Protein AF-A0A4Y2X2J0-F1 (afdb_monomer_lite)

pLDDT: mean 78.12, std 14.99, range [36.56, 97.75]

InterPro domains:
  IPR050611 ABCF protein [PTHR19211] (2-115)

Secondary structure (DSSP, 8-state):
-HHHHHHHHHHHHHHHHHHHHHHHHTT--HHHHHHHHHHHHHHHHHHH--S----S--S--PPPPP--S-------PPPPP-PSP-EEEEEEEE--TTS--SEEEEEEEE-TT--

Foldseek 3Di:
DVVVVVVVLQVLLVVLVVQLVVCVVVVDDNVRSLVVSQVVVLVVVVVPDDDDDDPPPSDRDDRRDNDDPDDDDPDDDQDDDDDDDDDWDAQDWDDDPPGDIPDGGDTDGDDSPRD

Radius of gyration: 29.18 Å; chains: 1; bounding box: 54×38×81 Å

Organism: Araneus ventricosus (NCBI:txid182803)

Structure (mmCIF, N/CA/C/O backbone):
data_AF-A0A4Y2X2J0-F1
#
_entry.id   AF-A0A4Y2X2J0-F1
#
loop_
_atom_site.group_PDB
_atom_site.id
_atom_site.type_symbol
_atom_site.label_atom_id
_atom_site.label_alt_id
_atom_site.label_comp_id
_atom_site.label_asym_id
_atom_site.label_entity_id
_atom_site.label_seq_id
_atom_site.pdbx_PDB_ins_code
_atom_site.Cartn_x
_atom_site.Cartn_y
_atom_site.Cartn_z
_atom_site.occupancy
_atom_site.B_iso_or_equiv
_atom_site.auth_seq_id
_atom_site.auth_comp_id
_atom_site.auth_asym_id
_atom_site.auth_atom_id
_atom_site.pdbx_PDB_model_num
ATOM 1 N N . MET A 1 1 ? -20.705 -16.395 19.307 1.00 60.72 1 MET A N 1
ATOM 2 C CA . MET A 1 1 ? -20.095 -15.404 20.227 1.00 60.72 1 MET A CA 1
ATOM 3 C C . MET A 1 1 ? -20.138 -13.960 19.712 1.00 60.72 1 MET A C 1
ATOM 5 O O . MET A 1 1 ? -20.730 -13.124 20.382 1.00 60.72 1 MET A O 1
ATOM 9 N N . TYR A 1 2 ? -19.570 -13.634 18.540 1.00 60.78 2 TYR A N 1
ATOM 10 C CA . TYR A 1 2 ? -19.429 -12.234 18.081 1.00 60.78 2 TYR A CA 1
ATOM 11 C C . TYR A 1 2 ? -20.766 -11.482 17.903 1.00 60.78 2 TYR A C 1
ATOM 13 O O . TYR A 1 2 ? -20.891 -10.316 18.267 1.00 60.78 2 TYR A O 1
ATOM 21 N N . VAL A 1 3 ? -21.808 -12.171 17.427 1.00 69.94 3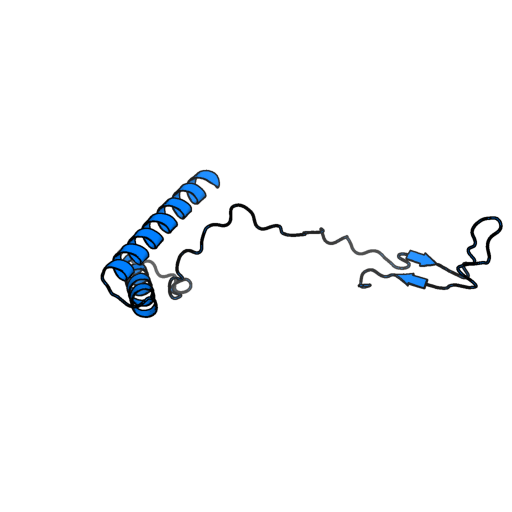 VAL A N 1
ATOM 22 C CA . VAL A 1 3 ? -23.142 -11.584 17.194 1.00 69.94 3 VAL A CA 1
ATOM 23 C C . VAL A 1 3 ? -23.862 -11.200 18.498 1.00 69.94 3 VAL A C 1
ATOM 25 O O . VAL A 1 3 ? -24.555 -10.185 18.530 1.00 69.94 3 VAL A O 1
ATOM 28 N N . GLN A 1 4 ? -23.695 -11.975 19.577 1.00 71.62 4 GLN A N 1
ATOM 29 C CA . GLN A 1 4 ? -24.296 -11.682 20.890 1.00 71.62 4 GLN A CA 1
ATOM 30 C C . GLN A 1 4 ? -23.632 -10.465 21.537 1.00 71.62 4 GLN A C 1
ATOM 32 O O . GLN A 1 4 ? -24.327 -9.494 21.827 1.00 71.62 4 GLN A O 1
ATOM 37 N N . LYS A 1 5 ? -22.293 -10.455 21.611 1.00 73.38 5 LYS A N 1
ATOM 38 C CA . LYS A 1 5 ? -21.517 -9.315 22.129 1.00 73.38 5 LYS A CA 1
ATOM 39 C C . LYS A 1 5 ? -21.810 -8.023 21.353 1.00 73.38 5 LYS A C 1
ATOM 41 O O . LYS A 1 5 ? -21.897 -6.944 21.930 1.00 73.38 5 LYS A O 1
ATOM 46 N N . ARG A 1 6 ? -22.050 -8.128 20.039 1.00 69.62 6 ARG A N 1
ATOM 47 C CA . ARG A 1 6 ? -22.477 -7.002 19.192 1.00 69.62 6 ARG A CA 1
ATOM 48 C C . ARG A 1 6 ? -23.873 -6.489 19.549 1.00 69.62 6 ARG A C 1
ATOM 50 O O . ARG A 1 6 ? -24.056 -5.284 19.677 1.00 69.62 6 ARG A O 1
ATOM 57 N N . LYS A 1 7 ? -24.859 -7.381 19.701 1.00 78.69 7 LYS A N 1
ATOM 58 C CA . LYS A 1 7 ? -26.224 -6.998 20.106 1.00 78.69 7 LYS A CA 1
ATOM 59 C C . LYS A 1 7 ? -26.230 -6.315 21.476 1.00 78.69 7 LYS A C 1
ATOM 61 O O . LYS A 1 7 ? -27.022 -5.404 21.690 1.00 78.69 7 LYS A O 1
ATOM 66 N N . GLU A 1 8 ? -25.360 -6.739 22.382 1.00 81.06 8 GLU A N 1
ATOM 67 C CA . GLU A 1 8 ? -25.188 -6.120 23.699 1.00 81.06 8 GLU A CA 1
ATOM 68 C C . GLU A 1 8 ? -24.575 -4.717 23.593 1.00 81.06 8 GLU A C 1
ATOM 70 O O . GLU A 1 8 ? -25.174 -3.766 24.092 1.00 81.06 8 GLU A O 1
ATOM 75 N N . LEU A 1 9 ? -23.477 -4.559 22.843 1.00 77.62 9 LEU A N 1
ATOM 76 C CA . LEU A 1 9 ? -22.831 -3.259 22.604 1.00 77.62 9 LEU A CA 1
ATOM 77 C C . LEU A 1 9 ? -23.763 -2.237 21.938 1.00 77.62 9 LEU A C 1
ATOM 79 O O . LEU A 1 9 ? -23.773 -1.069 22.320 1.00 77.62 9 LEU A O 1
ATOM 83 N N . VAL A 1 10 ? -24.572 -2.664 20.963 1.00 81.75 10 VAL A N 1
ATOM 84 C CA . VAL A 1 10 ? -25.562 -1.791 20.307 1.00 81.75 10 VAL A CA 1
ATOM 85 C C . VAL A 1 10 ? -26.635 -1.342 21.301 1.00 81.75 10 VAL A C 1
ATOM 87 O O . VAL A 1 10 ? -26.919 -0.151 21.397 1.00 81.75 10 VAL A O 1
ATOM 90 N N . LYS A 1 11 ? -27.172 -2.265 22.108 1.00 84.38 11 LYS A N 1
ATOM 91 C CA . LYS A 1 11 ? -28.163 -1.933 23.146 1.00 84.38 11 LYS A CA 1
ATOM 92 C C . LYS A 1 11 ? -27.607 -0.969 24.195 1.00 84.38 11 LYS A C 1
ATOM 94 O O . LYS A 1 11 ? -28.341 -0.124 24.705 1.00 84.38 11 LYS A O 1
ATOM 99 N N . GLU A 1 12 ? -26.339 -1.106 24.574 1.00 81.88 12 GLU A N 1
ATOM 100 C CA . GLU A 1 12 ? -25.690 -0.191 25.519 1.00 81.88 12 GLU A CA 1
ATOM 101 C C . GLU A 1 12 ? -25.439 1.190 24.909 1.00 81.88 12 GLU A C 1
ATOM 103 O O . GLU A 1 12 ? -25.710 2.196 25.572 1.00 81.88 12 GLU A O 1
ATOM 108 N N . TYR A 1 13 ? -25.019 1.242 23.641 1.00 83.12 13 TYR A N 1
ATOM 109 C CA . TYR A 1 13 ? -24.874 2.485 22.883 1.00 83.12 13 TYR A CA 1
ATOM 110 C C . TYR A 1 13 ? -26.204 3.249 22.788 1.00 83.12 13 TYR A C 1
ATOM 112 O O . TYR A 1 13 ? -26.265 4.424 23.144 1.00 83.12 13 TYR A O 1
ATOM 120 N N . GLU A 1 14 ? -27.298 2.577 22.419 1.00 84.88 14 GLU A N 1
ATOM 121 C CA . GLU A 1 14 ? -28.634 3.186 22.329 1.00 84.88 14 GLU A CA 1
ATOM 122 C C . GLU A 1 14 ? -29.125 3.725 23.682 1.00 84.88 14 GLU A C 1
ATOM 124 O O . GLU A 1 14 ? -29.665 4.831 23.770 1.00 84.88 14 GLU A O 1
ATOM 129 N N . LYS A 1 15 ? -28.901 2.978 24.774 1.00 86.38 15 LYS A N 1
ATOM 130 C CA . LYS A 1 15 ? -29.233 3.434 26.135 1.00 86.38 15 LYS A CA 1
ATOM 131 C C . LYS A 1 15 ? -28.435 4.676 26.529 1.00 86.38 15 LYS A C 1
ATOM 133 O O . LYS A 1 15 ? -28.978 5.563 27.193 1.00 86.38 15 LYS A O 1
ATOM 138 N N . GLN A 1 16 ? -27.153 4.730 26.169 1.00 81.00 16 GLN A N 1
ATOM 139 C CA . GLN A 1 16 ? -26.302 5.887 26.428 1.00 81.00 16 GLN A CA 1
ATOM 140 C C . GLN A 1 16 ? -26.759 7.102 25.614 1.00 81.00 16 GLN A C 1
ATOM 142 O O . GLN A 1 16 ? -26.896 8.188 26.181 1.00 81.00 16 GLN A O 1
ATOM 147 N N . GLU A 1 17 ? -27.054 6.917 24.326 1.00 82.88 17 GLU A N 1
ATOM 148 C CA . GLU A 1 17 ? -27.521 7.982 23.436 1.00 82.88 17 GLU A CA 1
ATOM 149 C C . GLU A 1 17 ? -28.855 8.567 23.919 1.00 82.88 17 GLU A C 1
ATOM 151 O O . GLU A 1 17 ? -28.989 9.787 24.040 1.00 82.88 17 GLU A O 1
ATOM 156 N N . LYS A 1 18 ? -29.808 7.708 24.310 1.00 85.88 18 LYS A N 1
ATOM 157 C CA . LYS A 1 18 ? -31.101 8.135 24.862 1.00 85.88 18 LYS A CA 1
ATOM 158 C C . LYS A 1 18 ? -30.933 8.994 26.121 1.00 85.88 18 LYS A C 1
ATOM 160 O O . LYS A 1 18 ? -31.522 10.068 26.203 1.00 85.88 18 LYS A O 1
ATOM 165 N N . ARG A 1 19 ? -30.068 8.587 27.060 1.00 82.81 19 ARG A N 1
ATOM 166 C CA . ARG A 1 19 ? -29.780 9.365 28.283 1.00 82.81 19 ARG A CA 1
ATOM 167 C C . ARG A 1 19 ? -29.110 10.706 27.999 1.00 82.81 19 ARG A C 1
ATOM 169 O O . ARG A 1 19 ? -29.431 11.700 28.647 1.00 82.81 19 ARG A O 1
ATOM 176 N N . LEU A 1 20 ? -28.179 10.750 27.047 1.00 81.62 20 LEU A N 1
ATOM 177 C CA . LEU A 1 20 ? -27.563 12.006 26.609 1.00 81.62 20 LEU A CA 1
ATOM 178 C C . LEU A 1 20 ? -28.592 12.939 25.981 1.00 81.62 20 LEU A C 1
ATOM 180 O O . LEU A 1 20 ? -28.574 14.134 26.268 1.00 81.62 20 LEU A O 1
ATOM 184 N N . LYS A 1 21 ? -29.498 12.400 25.161 1.00 84.69 21 LYS A N 1
ATOM 185 C CA . LYS A 1 21 ? -30.579 13.161 24.533 1.00 84.69 21 LYS A CA 1
ATOM 186 C C . LYS A 1 21 ? -31.552 13.719 25.571 1.00 84.69 21 LYS A C 1
ATOM 188 O O . LYS A 1 21 ? -31.859 14.903 25.511 1.00 84.69 21 LYS A O 1
ATOM 193 N N . GLU A 1 22 ? -31.961 12.917 26.552 1.00 85.25 22 GLU A N 1
ATOM 194 C CA . GLU A 1 22 ? -32.817 13.348 27.667 1.00 85.25 22 GLU A CA 1
ATOM 195 C C . GLU A 1 22 ? -32.147 14.438 28.519 1.00 85.25 22 GLU A C 1
ATOM 197 O O . GLU A 1 22 ? -32.766 15.457 28.813 1.00 85.25 22 GLU A O 1
ATOM 202 N N . MET A 1 23 ? -30.862 14.290 28.867 1.00 80.50 23 MET A N 1
ATOM 203 C CA . MET A 1 23 ? -30.151 15.316 29.642 1.00 80.50 23 MET A CA 1
ATOM 204 C C . MET A 1 23 ? -29.962 16.625 28.873 1.00 80.50 23 MET A C 1
ATOM 206 O O . MET A 1 23 ? -30.065 17.694 29.474 1.00 80.50 23 MET A O 1
ATOM 210 N N . LYS A 1 24 ? -29.719 16.554 27.560 1.00 82.50 24 LYS A N 1
ATOM 211 C CA . LYS A 1 24 ? -29.656 17.739 26.694 1.00 82.50 24 LYS A CA 1
ATOM 212 C C . LYS A 1 24 ? -31.035 18.395 26.549 1.00 82.50 24 LYS A C 1
ATOM 214 O O . LYS A 1 24 ? -31.130 19.612 26.646 1.00 82.50 24 LYS A O 1
ATOM 219 N N . ALA A 1 25 ? -32.103 17.605 26.397 1.00 82.25 25 ALA A N 1
ATOM 220 C CA . ALA A 1 25 ? -33.483 18.099 26.345 1.00 82.25 25 ALA A CA 1
ATOM 221 C C . ALA A 1 25 ? -33.939 18.735 27.670 1.00 82.25 25 ALA A C 1
ATOM 223 O O . ALA A 1 25 ? -34.688 19.702 27.663 1.00 82.25 25 ALA A O 1
ATOM 224 N N . SER A 1 26 ? -33.419 18.253 28.802 1.00 79.94 26 SER A N 1
ATOM 225 C CA . SER A 1 26 ? -33.611 18.833 30.139 1.00 79.94 26 SER A CA 1
ATOM 226 C C . SER A 1 26 ? -3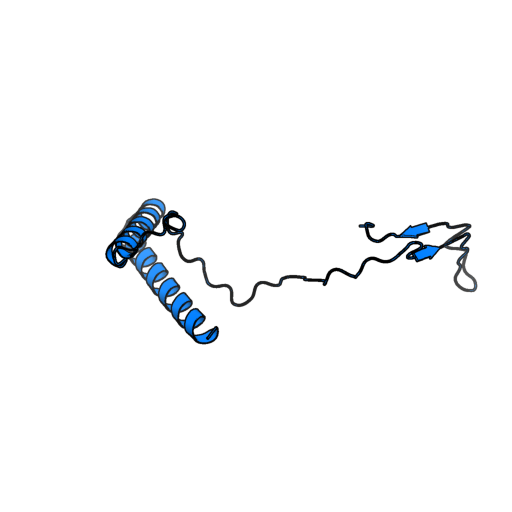2.871 20.172 30.344 1.00 79.94 26 SER A C 1
ATOM 228 O O . SER A 1 26 ? -32.816 20.664 31.470 1.00 79.94 26 SER A O 1
ATOM 230 N N . GLY A 1 27 ? -32.265 20.750 29.301 1.00 77.88 27 GLY A N 1
ATOM 231 C CA . GLY A 1 27 ? -31.603 22.057 29.351 1.00 77.88 27 GLY A CA 1
ATOM 232 C C . GLY A 1 27 ? -30.149 22.032 29.833 1.00 77.88 27 GLY A C 1
ATOM 233 O O . GLY A 1 27 ? -29.543 23.088 30.006 1.00 77.88 27 GLY A O 1
ATOM 234 N N . LYS A 1 28 ? -29.543 20.852 30.041 1.00 79.69 28 LYS A N 1
ATOM 235 C CA . LYS A 1 28 ? -28.117 20.761 30.394 1.00 79.69 28 LYS A CA 1
ATOM 236 C C . LYS A 1 28 ? -27.258 20.950 29.145 1.00 79.69 28 LYS A C 1
ATOM 238 O O . LYS A 1 28 ? -27.465 20.290 28.128 1.00 79.69 28 LYS A O 1
ATOM 243 N N . SER A 1 29 ? -26.238 21.802 29.249 1.00 76.00 29 SER A N 1
ATOM 244 C CA . SER A 1 29 ? -25.240 21.985 28.189 1.00 76.00 29 SER A CA 1
ATOM 245 C C . SER A 1 29 ? -24.570 20.657 27.808 1.00 76.00 29 SER A C 1
ATOM 247 O O . SER A 1 29 ? -24.373 19.775 28.648 1.00 76.00 29 SER A O 1
ATOM 249 N N . THR A 1 30 ? -24.179 20.527 26.538 1.00 74.44 30 THR A N 1
ATOM 250 C CA . THR A 1 30 ? -23.582 19.315 25.954 1.00 74.44 30 THR A CA 1
ATOM 251 C C . THR A 1 30 ? -22.390 18.795 26.758 1.00 74.44 30 THR A C 1
ATOM 253 O O . THR A 1 30 ? -22.338 17.606 27.067 1.00 74.44 30 THR A O 1
ATOM 256 N N . LYS A 1 31 ? -21.501 19.693 27.193 1.00 75.75 31 LYS A N 1
ATOM 257 C CA . LYS A 1 31 ? -20.315 19.371 28.004 1.00 75.75 31 LYS A CA 1
ATOM 258 C C . LYS A 1 31 ? -20.674 18.819 29.390 1.00 75.75 31 LYS A C 1
ATOM 260 O O . LYS A 1 31 ? -20.021 17.904 29.886 1.00 75.75 31 LYS A O 1
ATOM 265 N N . VAL A 1 32 ? -21.727 19.357 30.009 1.00 76.38 32 VAL A N 1
ATOM 266 C CA . VAL A 1 32 ? -22.197 18.936 31.340 1.00 76.38 32 VAL A CA 1
ATOM 267 C C . VAL A 1 32 ? -22.896 17.583 31.252 1.00 76.38 32 VAL A C 1
ATOM 269 O O . VAL A 1 32 ? -22.655 16.713 32.086 1.00 76.38 32 VAL A O 1
ATOM 272 N N . ALA A 1 33 ? -23.714 17.379 30.217 1.00 77.25 33 ALA A N 1
ATOM 273 C CA . ALA A 1 33 ? -24.367 16.101 29.960 1.00 77.25 33 ALA A CA 1
ATOM 274 C C . ALA A 1 33 ? -23.336 14.981 29.734 1.00 77.25 33 ALA A C 1
ATOM 276 O O . ALA A 1 33 ? -23.454 13.914 30.331 1.00 77.25 33 ALA A O 1
ATOM 277 N N . GLU A 1 34 ? -22.290 15.242 28.946 1.00 75.88 34 GLU A N 1
ATOM 278 C CA . GLU A 1 34 ? -21.210 14.282 28.691 1.00 75.88 34 GLU A CA 1
ATOM 279 C C . GLU A 1 34 ? -20.414 13.951 29.957 1.00 75.88 34 GLU A C 1
ATOM 281 O O . GLU A 1 34 ? -20.223 12.770 30.264 1.00 75.88 34 GLU A O 1
ATOM 286 N N . LYS A 1 35 ? -20.017 14.963 30.739 1.00 78.44 35 LYS A N 1
ATOM 287 C CA . LYS A 1 35 ? -19.306 14.764 32.010 1.00 78.44 35 LYS A CA 1
ATOM 288 C C . LYS A 1 35 ? -20.136 13.944 33.004 1.00 78.44 35 LYS A C 1
ATOM 290 O O . LYS A 1 35 ? -19.655 12.930 33.502 1.00 78.44 35 LYS A O 1
ATOM 295 N N . ALA A 1 36 ? -21.407 14.301 33.196 1.00 76.50 36 ALA A N 1
ATOM 296 C CA . ALA A 1 36 ? -22.314 13.579 34.086 1.00 76.50 36 ALA A CA 1
ATOM 297 C C . ALA A 1 36 ? -22.562 12.130 33.627 1.00 76.50 36 ALA A C 1
ATOM 299 O O . ALA A 1 36 ? -22.660 11.224 34.455 1.00 76.50 36 ALA A O 1
ATOM 300 N N . THR A 1 37 ? -22.623 11.869 32.313 1.00 74.81 37 THR A N 1
AT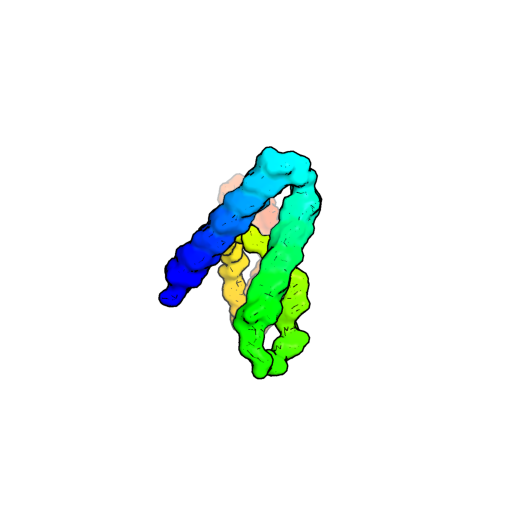OM 301 C CA . THR A 1 37 ? -22.708 10.485 31.818 1.00 74.81 37 THR A CA 1
ATOM 302 C C . THR A 1 37 ? -21.433 9.677 32.044 1.00 74.81 37 THR A C 1
ATOM 304 O O . THR A 1 37 ? -21.545 8.500 32.384 1.00 74.81 37 THR A O 1
ATOM 307 N N . LYS A 1 38 ? -20.244 10.279 31.900 1.00 75.38 38 LYS A N 1
ATOM 308 C CA . LYS A 1 38 ? -18.962 9.612 32.189 1.00 75.38 38 LYS A CA 1
ATOM 309 C C . LYS A 1 38 ? -18.851 9.247 33.670 1.00 75.38 38 LYS A C 1
ATOM 311 O O . LYS A 1 38 ? -18.547 8.104 33.989 1.00 75.38 38 LYS A O 1
ATOM 316 N N . GLU A 1 39 ? -19.188 10.178 34.561 1.00 76.06 39 GLU A N 1
ATOM 317 C CA . GLU A 1 39 ? -19.174 9.965 36.017 1.00 76.06 39 GLU A CA 1
ATOM 318 C C . GLU A 1 39 ? -20.185 8.897 36.469 1.00 76.06 39 GLU A C 1
ATOM 320 O O . GLU A 1 39 ? -19.906 8.076 37.344 1.00 76.06 39 GLU A O 1
ATOM 325 N N . ALA A 1 40 ? -21.371 8.855 35.854 1.00 76.00 40 ALA A N 1
ATOM 326 C CA . ALA A 1 40 ? -22.361 7.822 36.149 1.00 76.00 40 ALA A CA 1
ATOM 327 C C . ALA A 1 40 ? -21.913 6.421 35.690 1.00 76.00 40 ALA A C 1
ATOM 329 O O . ALA A 1 40 ? -22.290 5.423 36.311 1.00 76.00 40 ALA A O 1
ATOM 330 N N . LEU A 1 41 ? -21.134 6.337 34.607 1.00 72.19 41 LEU A N 1
ATOM 331 C CA . LEU A 1 41 ? -20.583 5.080 34.098 1.00 72.19 41 LEU A CA 1
ATOM 332 C C . LEU A 1 41 ? -19.448 4.563 34.984 1.00 72.19 41 LEU A C 1
ATOM 334 O O . LEU A 1 41 ? -19.514 3.410 35.411 1.00 72.19 41 LEU A O 1
ATOM 338 N N . THR A 1 42 ? -18.488 5.418 35.347 1.00 69.12 42 THR A N 1
ATOM 339 C CA . THR A 1 42 ? -17.386 5.048 36.253 1.00 69.12 42 THR A CA 1
ATOM 340 C C . THR A 1 42 ? -17.913 4.594 37.616 1.00 69.12 42 THR A C 1
ATOM 342 O O . THR A 1 42 ? -17.511 3.550 38.129 1.00 69.12 42 THR A O 1
ATOM 345 N N . ARG A 1 43 ? -18.912 5.294 38.173 1.00 70.88 43 ARG A N 1
ATOM 346 C CA . ARG A 1 43 ? -19.535 4.920 39.455 1.00 70.88 43 ARG A CA 1
ATOM 347 C C . ARG A 1 43 ? -20.289 3.586 39.395 1.00 70.88 43 ARG A C 1
ATOM 349 O O . ARG A 1 43 ? -20.332 2.862 40.388 1.00 70.88 43 ARG A O 1
ATOM 356 N N . LYS A 1 44 ? -20.904 3.245 38.256 1.00 71.50 44 LYS A N 1
ATOM 357 C CA . LYS A 1 44 ? -21.574 1.945 38.070 1.00 71.50 44 LYS A CA 1
ATOM 358 C C . LYS A 1 44 ? -20.588 0.788 37.968 1.00 71.50 44 LYS A C 1
ATOM 360 O O . LYS A 1 44 ? -20.883 -0.274 38.506 1.00 71.50 44 LYS A O 1
ATOM 365 N N . GLN A 1 45 ? -19.443 0.992 37.321 1.00 65.75 45 GLN A N 1
ATOM 366 C CA . GLN A 1 45 ? -18.395 -0.027 37.233 1.00 65.75 45 GLN A CA 1
ATOM 367 C C . GLN A 1 45 ? -17.771 -0.315 38.603 1.00 65.75 45 GLN A C 1
ATOM 369 O O . GLN A 1 45 ? -17.692 -1.475 38.997 1.00 65.75 45 GLN A O 1
ATOM 374 N N . GLN A 1 46 ? -17.466 0.727 39.383 1.00 65.50 46 GLN A N 1
ATOM 375 C CA . GLN A 1 46 ? -16.924 0.584 40.742 1.00 65.50 46 GLN A CA 1
ATOM 376 C C . GLN A 1 46 ? -17.865 -0.166 41.701 1.00 65.50 46 GLN A C 1
ATOM 378 O O . GLN A 1 46 ? -17.407 -0.847 42.612 1.00 65.50 46 GLN A O 1
ATOM 383 N N . LYS A 1 47 ? -19.188 -0.073 41.505 1.00 65.94 47 LYS A N 1
ATOM 384 C CA . LYS A 1 47 ? -20.182 -0.729 42.374 1.00 65.94 47 LYS A CA 1
ATOM 385 C C . LYS A 1 47 ? -20.418 -2.211 42.038 1.00 65.94 47 LYS A C 1
ATOM 387 O O . LYS A 1 47 ? -20.991 -2.918 42.859 1.00 65.94 47 LYS A O 1
ATOM 392 N N . ASN A 1 48 ? -20.005 -2.664 40.851 1.00 58.41 48 ASN A N 1
ATOM 393 C CA . ASN A 1 48 ? -20.224 -4.030 40.357 1.00 58.41 48 ASN A CA 1
ATOM 394 C C . ASN A 1 48 ? -18.961 -4.914 40.392 1.00 58.41 48 ASN A C 1
ATOM 396 O O . ASN A 1 48 ? -19.040 -6.075 39.994 1.00 58.41 48 ASN A O 1
ATOM 400 N N . GLN A 1 49 ? -17.813 -4.407 40.859 1.00 54.91 49 GLN A N 1
ATOM 401 C CA . GLN A 1 49 ? -16.615 -5.227 41.068 1.00 54.91 49 GLN A CA 1
ATOM 402 C C . GLN A 1 49 ? -16.673 -5.955 42.427 1.00 54.91 49 GLN A C 1
ATOM 404 O O . GLN A 1 49 ? -16.687 -5.296 43.470 1.00 54.91 49 GLN A O 1
ATOM 409 N N . PRO A 1 50 ? -16.651 -7.303 42.472 1.00 55.38 50 PRO A N 1
ATOM 410 C CA . PRO A 1 50 ? -16.224 -8.011 43.674 1.00 55.38 50 PRO A CA 1
ATOM 411 C C . PRO A 1 50 ? -14.731 -7.732 43.896 1.00 55.38 50 PRO A C 1
ATOM 413 O O . PRO A 1 50 ? -13.971 -7.699 42.931 1.00 55.38 50 PRO A O 1
ATOM 416 N N . LYS A 1 51 ? -14.307 -7.531 45.152 1.00 51.03 51 LYS A N 1
ATOM 417 C CA . LYS A 1 51 ? -12.907 -7.293 45.552 1.00 51.03 51 LYS A CA 1
ATOM 418 C C . LYS A 1 51 ? -11.967 -8.371 44.976 1.00 51.03 51 LYS A C 1
ATOM 420 O O . LYS A 1 51 ? -11.724 -9.386 45.622 1.00 51.03 51 LYS A O 1
ATOM 425 N N . LYS A 1 52 ? -11.422 -8.162 43.779 1.00 42.00 52 LYS A N 1
ATOM 426 C CA . LYS A 1 52 ? -10.247 -8.864 43.261 1.00 42.00 52 LYS A CA 1
ATOM 427 C C . LYS A 1 52 ? -9.334 -7.830 42.620 1.00 42.00 52 LYS A C 1
ATOM 429 O O . LYS A 1 52 ? -9.726 -7.145 41.684 1.00 42.00 52 LYS A O 1
ATOM 434 N N . GLN A 1 53 ? -8.147 -7.723 43.208 1.00 43.09 53 GLN A N 1
ATOM 435 C CA . GLN A 1 53 ? -7.005 -6.958 42.728 1.00 43.09 53 GLN A CA 1
ATOM 436 C C . GLN A 1 53 ? -6.707 -7.341 41.275 1.00 43.09 53 GLN A C 1
ATOM 438 O O . GLN A 1 53 ? -6.366 -8.487 41.004 1.00 43.09 53 GLN A O 1
ATOM 443 N N . ASN A 1 54 ? -6.879 -6.391 40.363 1.00 36.56 54 ASN A N 1
ATOM 444 C CA . ASN A 1 54 ? -6.137 -6.273 39.112 1.00 36.56 54 ASN A CA 1
ATOM 445 C C . ASN A 1 54 ? -6.226 -4.796 38.726 1.00 36.56 54 ASN A C 1
ATOM 447 O O . ASN A 1 54 ? -7.309 -4.277 38.461 1.00 36.56 54 ASN A O 1
ATOM 451 N N . ASP A 1 55 ? -5.087 -4.121 38.823 1.00 41.34 55 ASP A N 1
ATOM 452 C CA . ASP A 1 55 ? -4.964 -2.670 38.979 1.00 41.34 55 ASP A CA 1
ATOM 453 C C . ASP A 1 55 ? -4.686 -1.934 37.653 1.00 41.34 55 ASP A C 1
ATOM 455 O O . ASP A 1 55 ? -4.221 -0.805 37.666 1.00 41.34 55 ASP A O 1
ATOM 459 N N . ASP A 1 56 ? -4.985 -2.539 36.494 1.00 40.59 56 ASP A N 1
ATOM 460 C CA . ASP A 1 56 ? -4.529 -2.002 35.193 1.00 40.59 56 ASP A CA 1
ATOM 461 C C . ASP A 1 56 ? -5.632 -1.662 34.165 1.00 40.59 56 ASP A C 1
ATOM 463 O O . ASP A 1 56 ? -5.327 -1.243 33.051 1.00 40.59 56 ASP A O 1
ATOM 467 N N . GLU A 1 57 ? -6.927 -1.755 34.505 1.00 43.47 57 GLU A N 1
ATOM 468 C CA . GLU A 1 57 ? -8.030 -1.384 33.580 1.00 43.47 57 GLU A CA 1
ATOM 469 C C . GLU A 1 57 ? -8.932 -0.233 34.072 1.00 43.47 57 GLU A C 1
ATOM 471 O O . GLU A 1 57 ? -9.971 0.053 33.479 1.00 43.47 57 GLU A O 1
ATOM 476 N N . ASN A 1 58 ? -8.539 0.489 35.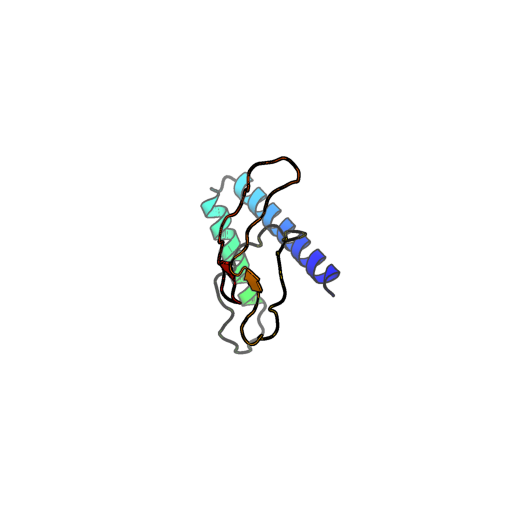125 1.00 43.12 58 ASN A N 1
ATOM 477 C CA . ASN A 1 58 ? -9.319 1.599 35.698 1.00 43.12 58 ASN A CA 1
ATOM 478 C C . ASN A 1 58 ? -9.046 2.964 35.027 1.00 43.12 58 ASN A C 1
ATOM 480 O O . ASN A 1 58 ? -8.986 4.009 35.679 1.00 43.12 58 ASN A O 1
ATOM 484 N N . GLY A 1 59 ? -8.903 2.980 33.701 1.00 45.81 59 GLY A N 1
ATOM 485 C CA . GLY A 1 59 ? -8.918 4.228 32.935 1.00 45.81 59 GLY A CA 1
ATOM 486 C C . GLY A 1 59 ? -10.316 4.874 32.937 1.00 45.81 59 GLY A C 1
ATOM 487 O O . GLY A 1 59 ? -11.323 4.175 33.069 1.00 45.81 59 GLY A O 1
ATOM 488 N N . PRO A 1 60 ? -10.437 6.208 32.784 1.00 46.19 60 PRO A N 1
ATOM 489 C CA . PRO A 1 60 ? -11.738 6.865 32.690 1.00 46.19 60 PRO A CA 1
ATOM 490 C C . PRO A 1 60 ? -12.550 6.276 31.531 1.00 46.19 60 PRO A C 1
ATOM 492 O O . PRO A 1 60 ? -12.160 6.403 30.373 1.00 46.19 60 PRO A O 1
ATOM 495 N N . THR A 1 61 ? -13.691 5.650 31.844 1.00 59.25 61 THR A N 1
ATOM 496 C CA . THR A 1 61 ? -14.580 5.051 30.836 1.00 59.25 61 THR A CA 1
ATOM 497 C C . THR A 1 61 ? -14.935 6.070 29.752 1.00 59.25 61 THR A C 1
ATOM 499 O O . THR A 1 61 ? -15.651 7.049 30.001 1.00 59.25 61 THR A O 1
ATOM 502 N N . GLU A 1 62 ? -14.436 5.855 28.535 1.00 66.19 62 GLU A N 1
ATOM 503 C CA . GLU A 1 62 ? -14.857 6.635 27.376 1.00 66.19 62 GLU A CA 1
ATOM 504 C C . GLU A 1 62 ? -16.329 6.341 27.050 1.00 66.19 62 GLU A C 1
ATOM 506 O O . GLU A 1 62 ? -16.846 5.258 27.333 1.00 66.19 62 GLU A O 1
ATOM 511 N N . LEU A 1 63 ? -17.033 7.310 26.450 1.00 69.50 63 LEU A N 1
ATOM 512 C CA . LEU A 1 63 ? -18.369 7.030 25.924 1.00 69.50 63 LEU A CA 1
ATOM 513 C C . LEU A 1 63 ? -18.273 5.947 24.847 1.00 69.50 63 LEU A C 1
ATOM 515 O O . LEU A 1 63 ? -17.341 5.949 24.039 1.00 69.50 63 LEU A O 1
ATOM 519 N N . ILE A 1 64 ? -19.278 5.073 24.797 1.00 72.62 64 ILE A N 1
ATOM 520 C CA . ILE A 1 64 ? -19.389 4.074 23.745 1.00 72.62 64 ILE A CA 1
ATOM 521 C C . ILE A 1 64 ? -19.556 4.848 22.438 1.00 72.62 64 ILE A C 1
ATOM 523 O O . ILE A 1 64 ? -20.506 5.607 22.244 1.00 72.62 64 ILE A O 1
ATOM 527 N N . LYS A 1 65 ? -18.580 4.706 21.544 1.00 71.56 65 LYS A N 1
ATOM 528 C CA . LYS A 1 65 ? -18.652 5.264 20.192 1.00 71.56 65 LYS A CA 1
ATOM 529 C C . LYS A 1 65 ? -19.640 4.429 19.385 1.00 71.56 65 LYS A C 1
ATOM 531 O O . LYS A 1 65 ? -19.778 3.233 19.639 1.00 71.56 65 LYS A O 1
ATOM 536 N N . ARG A 1 66 ? -20.295 5.048 18.393 1.00 73.69 66 ARG A N 1
ATOM 537 C CA . ARG A 1 66 ? -21.219 4.341 17.494 1.00 73.69 66 ARG A CA 1
ATOM 538 C C . ARG A 1 66 ? -20.526 3.080 16.967 1.00 73.69 66 ARG A C 1
ATOM 540 O O . ARG A 1 66 ? -19.491 3.229 16.307 1.00 73.69 66 ARG A O 1
ATOM 547 N N . PRO A 1 67 ? -21.050 1.875 17.250 1.00 69.25 67 PRO A N 1
ATOM 548 C CA . PRO A 1 67 ? -20.463 0.649 16.737 1.00 69.25 67 PRO A CA 1
ATOM 549 C C . PRO A 1 67 ? -20.438 0.721 15.208 1.00 69.25 67 PRO A C 1
ATOM 551 O O . PRO A 1 67 ? -21.486 0.819 14.571 1.00 69.25 67 PRO A O 1
ATOM 554 N N . LYS A 1 68 ? -19.241 0.749 14.614 1.00 69.44 68 LYS A N 1
ATOM 555 C CA . LYS A 1 68 ? -19.088 0.691 13.158 1.00 69.44 68 LYS A CA 1
ATOM 556 C C . LYS A 1 68 ? -19.226 -0.765 12.739 1.00 69.44 68 LYS A C 1
ATOM 558 O O . LYS A 1 68 ? -18.512 -1.619 13.257 1.00 69.44 68 LYS A O 1
ATOM 563 N N . GLU A 1 69 ? -20.148 -1.034 11.823 1.00 65.31 69 GLU A N 1
ATOM 564 C CA . GLU A 1 69 ? -20.450 -2.388 11.349 1.00 65.31 69 GLU A CA 1
ATOM 565 C C . GLU A 1 69 ? -19.255 -3.039 10.643 1.00 65.31 69 GLU A C 1
ATOM 567 O O . GLU A 1 69 ? -19.039 -4.244 10.759 1.00 65.31 69 GLU A O 1
ATOM 572 N N . TYR A 1 70 ? -18.433 -2.223 9.985 1.00 67.00 70 TYR A N 1
ATOM 573 C CA . TYR A 1 70 ? -17.213 -2.651 9.328 1.00 67.00 70 TYR A CA 1
ATOM 574 C C . TYR A 1 70 ? -16.203 -1.502 9.319 1.00 67.00 70 TYR A C 1
ATOM 576 O O . TYR A 1 70 ? -16.556 -0.345 9.081 1.00 67.00 70 TYR A O 1
ATOM 584 N N . LEU A 1 71 ? -14.939 -1.814 9.595 1.00 74.50 71 LEU A N 1
ATOM 585 C CA . LEU A 1 71 ? -13.822 -0.903 9.378 1.00 74.50 71 LEU A CA 1
ATOM 586 C C . LEU A 1 71 ? -12.945 -1.561 8.323 1.00 74.50 71 LEU A C 1
ATOM 588 O O . LEU A 1 71 ? -12.326 -2.588 8.597 1.00 74.50 71 LEU A O 1
ATOM 592 N N . VAL A 1 72 ? -12.934 -0.989 7.119 1.00 84.31 72 VAL A N 1
ATOM 593 C CA . VAL A 1 72 ? -12.112 -1.491 6.017 1.00 84.31 72 VAL A CA 1
ATOM 594 C C . VAL A 1 72 ? -10.650 -1.367 6.440 1.00 84.31 72 VAL A C 1
ATOM 596 O O . VAL A 1 72 ? -10.141 -0.260 6.613 1.00 84.31 72 VAL A O 1
ATOM 599 N N . LYS A 1 73 ? -9.983 -2.503 6.637 1.00 85.56 73 LYS A N 1
ATOM 600 C CA . LYS A 1 73 ? -8.540 -2.565 6.864 1.00 85.56 73 LYS A CA 1
ATOM 601 C C . LYS A 1 73 ? -7.907 -3.177 5.626 1.00 85.56 73 LYS A C 1
ATOM 603 O O . LYS A 1 73 ? -8.087 -4.364 5.376 1.00 85.56 73 LYS A O 1
ATOM 608 N N . PHE A 1 74 ? -7.182 -2.366 4.863 1.00 88.69 74 PHE A N 1
ATOM 609 C CA . PHE A 1 74 ? -6.326 -2.873 3.797 1.00 88.69 74 PHE A CA 1
ATOM 610 C C . PHE A 1 74 ? -5.156 -3.596 4.457 1.00 88.69 74 PHE A C 1
ATOM 612 O O . PHE A 1 74 ? -4.274 -2.967 5.038 1.00 88.69 74 PHE A O 1
ATOM 619 N N . HIS A 1 75 ? -5.213 -4.922 4.443 1.00 91.00 75 HIS A N 1
ATOM 620 C CA . HIS A 1 75 ? -4.169 -5.774 4.980 1.00 91.00 75 HIS A CA 1
ATOM 621 C C . HIS A 1 75 ? -3.576 -6.593 3.844 1.00 91.00 75 HIS A C 1
ATOM 623 O O . HIS A 1 75 ? -4.271 -7.391 3.219 1.00 91.00 75 HIS A O 1
ATOM 629 N N . PHE A 1 76 ? -2.286 -6.393 3.619 1.00 89.69 76 PHE A N 1
ATOM 630 C CA . PHE A 1 76 ? -1.468 -7.272 2.806 1.00 89.69 76 PHE A CA 1
ATOM 631 C C . PHE A 1 76 ? -0.582 -8.065 3.773 1.00 89.69 76 PHE A C 1
ATOM 633 O O . PHE A 1 76 ? 0.026 -7.451 4.657 1.00 89.69 76 PHE A O 1
ATOM 640 N N . PRO A 1 77 ? -0.550 -9.404 3.684 1.00 91.38 77 PRO A N 1
ATOM 641 C CA . PRO A 1 77 ? 0.325 -10.202 4.528 1.00 91.38 77 PRO A CA 1
ATOM 642 C C . PRO A 1 77 ? 1.788 -9.885 4.204 1.00 91.38 77 PRO A C 1
ATOM 644 O O . PRO A 1 77 ? 2.137 -9.648 3.047 1.00 91.38 77 PRO A O 1
ATOM 647 N N . ASN A 1 78 ? 2.647 -9.898 5.225 1.00 87.38 78 ASN A N 1
ATOM 648 C CA . ASN A 1 78 ? 4.075 -9.686 5.016 1.00 87.38 78 ASN A CA 1
ATOM 649 C C . ASN A 1 78 ? 4.661 -10.890 4.261 1.00 87.38 78 ASN A C 1
ATOM 651 O O . ASN A 1 78 ? 4.489 -12.023 4.723 1.00 87.38 78 ASN A O 1
ATOM 655 N N . PRO A 1 79 ? 5.342 -10.672 3.124 1.00 87.62 79 PRO A N 1
ATOM 656 C CA . PRO A 1 79 ? 6.002 -11.751 2.403 1.00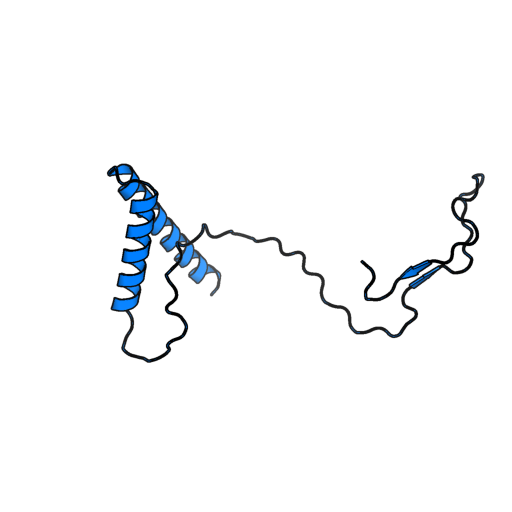 87.62 79 PRO A CA 1
ATOM 657 C C . PRO A 1 79 ? 7.176 -12.327 3.219 1.00 87.62 79 PRO A C 1
ATOM 659 O O . PRO A 1 79 ? 7.751 -11.621 4.054 1.00 87.62 79 PRO A O 1
ATOM 662 N N . PRO A 1 80 ? 7.558 -13.596 2.987 1.00 87.44 80 PRO A N 1
ATOM 663 C CA . PRO A 1 80 ? 8.793 -14.146 3.538 1.00 87.44 80 PRO A CA 1
ATOM 664 C C . PRO A 1 80 ? 10.019 -13.375 3.011 1.00 87.44 80 PRO A C 1
ATOM 666 O O . PRO A 1 80 ? 9.944 -12.767 1.939 1.00 87.44 80 PRO A O 1
ATOM 669 N N . PRO A 1 81 ? 11.154 -13.393 3.736 1.00 87.06 81 PRO A N 1
ATOM 670 C CA . PRO A 1 81 ? 12.377 -12.757 3.262 1.00 87.06 81 PRO A CA 1
ATOM 671 C C . PRO A 1 81 ? 12.844 -13.415 1.958 1.00 87.06 81 PRO A C 1
ATOM 673 O O . PRO A 1 81 ? 12.911 -14.641 1.862 1.00 87.06 81 PRO A O 1
ATOM 676 N N . LEU A 1 82 ? 13.169 -12.588 0.964 1.00 87.25 82 LEU A N 1
ATOM 677 C CA . LEU A 1 82 ? 13.703 -13.011 -0.326 1.00 87.25 82 LEU A CA 1
ATOM 678 C C . LEU A 1 82 ? 15.153 -12.531 -0.448 1.00 87.25 82 LEU A C 1
ATOM 680 O O . LEU A 1 82 ? 15.456 -11.389 -0.107 1.00 87.25 82 LEU A O 1
ATOM 684 N N . ASN A 1 83 ? 16.042 -13.397 -0.934 1.00 85.38 83 ASN A N 1
ATOM 685 C CA . ASN A 1 83 ? 17.423 -13.008 -1.212 1.00 85.38 83 ASN A CA 1
ATOM 686 C C . ASN A 1 83 ? 17.477 -12.171 -2.508 1.00 85.38 83 ASN A C 1
ATOM 688 O O . ASN A 1 83 ? 16.843 -12.565 -3.487 1.00 85.38 83 ASN A O 1
ATOM 692 N N . PRO A 1 84 ? 18.229 -11.056 -2.553 1.00 84.12 84 PRO A N 1
ATOM 693 C CA . PRO A 1 84 ? 18.428 -10.281 -3.783 1.00 84.12 84 PRO A CA 1
ATOM 694 C C . PRO A 1 84 ? 19.060 -11.111 -4.925 1.00 84.12 84 PRO A C 1
ATOM 696 O O . PRO A 1 84 ? 19.825 -12.035 -4.629 1.00 84.12 84 PRO A O 1
ATOM 699 N N . PRO A 1 85 ? 18.830 -10.771 -6.217 1.00 81.62 85 PRO A N 1
ATOM 700 C CA . PRO A 1 85 ? 18.055 -9.638 -6.741 1.00 81.62 85 PRO A CA 1
ATOM 701 C C . PRO A 1 85 ? 16.553 -9.937 -6.850 1.00 81.62 85 PRO A C 1
ATOM 703 O O . PRO A 1 85 ? 16.151 -11.036 -7.216 1.00 81.62 85 PRO A O 1
ATOM 706 N N . ILE A 1 86 ? 15.722 -8.937 -6.552 1.00 87.25 86 ILE A N 1
ATOM 707 C CA . ILE A 1 86 ? 14.267 -9.120 -6.439 1.00 87.25 86 ILE A CA 1
ATOM 708 C C . ILE A 1 86 ? 13.581 -8.891 -7.778 1.00 87.25 86 ILE A C 1
ATOM 710 O O . ILE A 1 86 ? 12.985 -9.809 -8.334 1.00 87.25 86 ILE A O 1
ATOM 714 N N . LEU A 1 87 ? 13.690 -7.681 -8.321 1.00 91.25 87 LEU A N 1
ATOM 715 C CA . LEU A 1 87 ? 13.260 -7.381 -9.679 1.00 91.25 87 LEU A CA 1
ATOM 716 C C . LEU A 1 87 ? 14.066 -6.197 -10.207 1.00 91.25 87 LEU A C 1
ATOM 718 O O . LEU A 1 87 ? 14.227 -5.190 -9.521 1.00 91.25 87 LEU A O 1
ATOM 722 N N . GLY A 1 88 ? 14.558 -6.318 -11.436 1.00 92.88 88 GLY A N 1
ATOM 723 C CA . GLY A 1 88 ? 15.310 -5.261 -12.090 1.00 92.88 88 GLY A CA 1
ATOM 724 C C . GLY A 1 88 ? 15.214 -5.325 -13.607 1.00 92.88 88 GLY A C 1
ATOM 725 O O . GLY A 1 88 ? 15.081 -6.392 -14.201 1.00 92.88 88 GLY A O 1
ATOM 726 N N . LEU A 1 89 ? 15.263 -4.151 -14.219 1.00 95.00 89 LEU A N 1
ATOM 727 C CA . LEU A 1 89 ? 15.468 -3.901 -15.632 1.00 95.00 89 LEU A CA 1
ATOM 728 C C . LEU A 1 89 ? 16.938 -3.531 -15.810 1.00 95.00 89 LEU A C 1
ATOM 730 O O . LEU A 1 89 ? 17.444 -2.688 -15.070 1.00 95.00 89 LEU A O 1
ATOM 734 N N . HIS A 1 90 ? 17.600 -4.150 -16.784 1.00 94.94 90 HIS A N 1
ATOM 735 C CA . HIS A 1 90 ? 19.003 -3.896 -17.094 1.00 94.94 90 HIS A CA 1
ATOM 736 C C . HIS A 1 90 ? 19.169 -3.622 -18.588 1.00 94.94 90 HIS A C 1
ATOM 738 O O . HIS A 1 90 ? 18.753 -4.446 -19.406 1.00 94.94 90 HIS A O 1
ATOM 744 N N . ASN A 1 91 ? 19.774 -2.488 -18.944 1.00 95.94 91 ASN A N 1
ATOM 745 C CA . ASN A 1 91 ? 20.022 -2.042 -20.318 1.00 95.94 91 ASN A CA 1
ATOM 746 C C . ASN A 1 91 ? 18.783 -2.132 -21.233 1.00 95.94 91 ASN A C 1
ATOM 748 O O . ASN A 1 91 ? 18.874 -2.499 -22.409 1.00 95.94 91 ASN A O 1
ATOM 752 N N . VAL A 1 92 ? 17.598 -1.819 -20.700 1.00 96.31 92 VAL A N 1
ATOM 753 C CA . VAL A 1 92 ? 16.341 -2.018 -21.428 1.00 96.31 92 VAL A CA 1
ATOM 754 C C . VAL A 1 92 ? 16.107 -0.894 -22.432 1.00 96.31 92 VAL A C 1
ATOM 756 O O . VAL A 1 92 ? 16.126 0.292 -22.096 1.00 96.31 92 VAL A O 1
ATOM 759 N N . ASN A 1 93 ? 15.821 -1.289 -23.673 1.00 96.31 93 ASN A N 1
ATOM 760 C CA . ASN A 1 93 ? 15.290 -0.426 -24.721 1.00 96.31 93 ASN A CA 1
ATOM 761 C C . ASN A 1 93 ? 13.889 -0.923 -25.088 1.00 96.31 93 ASN A C 1
ATOM 763 O O . ASN A 1 93 ? 13.708 -2.114 -25.336 1.00 96.31 93 ASN A O 1
ATOM 767 N N . PHE A 1 94 ? 12.903 -0.030 -25.135 1.00 97.06 94 PHE A N 1
ATOM 768 C CA . PHE A 1 94 ? 11.522 -0.405 -25.442 1.00 97.06 94 PHE A CA 1
ATOM 769 C C . PHE A 1 94 ? 10.857 0.617 -26.360 1.00 97.06 94 PHE A C 1
ATOM 771 O O . PHE A 1 94 ? 10.952 1.826 -26.137 1.00 97.06 94 PHE A O 1
ATOM 778 N N . ALA A 1 95 ? 10.156 0.112 -27.372 1.00 97.75 95 ALA A N 1
ATOM 779 C CA . ALA A 1 95 ? 9.356 0.876 -28.317 1.00 97.75 95 ALA A CA 1
ATOM 780 C C . ALA A 1 95 ? 8.153 0.032 -28.754 1.00 97.75 95 ALA A C 1
ATOM 782 O O . ALA A 1 95 ? 8.274 -1.185 -28.910 1.00 97.75 95 ALA A O 1
ATOM 783 N N . TYR A 1 96 ? 7.016 0.676 -29.011 1.00 97.44 96 TYR A N 1
ATOM 784 C CA . TYR A 1 96 ? 5.941 0.037 -29.767 1.00 97.44 96 TYR A CA 1
ATOM 785 C C . TYR A 1 96 ? 6.299 -0.002 -31.262 1.00 97.44 96 TYR A C 1
ATOM 787 O O . TYR A 1 96 ? 7.082 0.816 -31.747 1.00 97.44 96 TYR A O 1
ATOM 795 N N . SER A 1 97 ? 5.727 -0.952 -32.007 1.00 97.12 97 SER A N 1
ATOM 796 C CA . SER A 1 97 ? 5.994 -1.084 -33.446 1.00 97.12 97 SER A CA 1
ATOM 797 C C . SER A 1 97 ? 5.628 0.198 -34.202 1.00 97.12 97 SER A C 1
ATOM 799 O O . SER A 1 97 ? 4.545 0.749 -34.010 1.00 97.12 97 SER A O 1
ATOM 801 N N . GLY A 1 98 ? 6.543 0.686 -35.044 1.00 96.12 98 GLY A N 1
ATOM 802 C CA . GLY A 1 98 ? 6.359 1.914 -35.824 1.00 96.12 98 GLY A CA 1
ATOM 803 C C . GLY A 1 98 ? 6.379 3.213 -35.009 1.00 96.12 98 GLY A C 1
ATOM 804 O O . GLY A 1 98 ? 6.088 4.271 -35.561 1.00 96.12 98 GLY A O 1
ATOM 805 N N . GLN A 1 99 ? 6.714 3.160 -33.717 1.00 97.38 99 GLN A N 1
ATOM 806 C CA . GLN A 1 99 ? 6.771 4.325 -32.836 1.00 97.38 99 GLN A CA 1
ATOM 807 C C . GLN A 1 99 ? 8.199 4.626 -32.373 1.00 97.38 99 GLN A C 1
ATOM 809 O O . GLN A 1 99 ? 9.053 3.734 -32.354 1.00 97.38 99 GLN A O 1
ATOM 814 N N . PRO A 1 100 ? 8.481 5.880 -31.975 1.00 96.38 100 PRO A N 1
ATOM 815 C CA . PRO A 1 100 ? 9.750 6.202 -31.350 1.00 96.38 100 PRO A CA 1
ATOM 816 C C . PRO A 1 100 ? 9.924 5.439 -30.022 1.00 96.38 100 PRO A C 1
ATOM 818 O O . PRO A 1 100 ? 8.946 5.152 -29.328 1.00 96.38 100 PRO A O 1
ATOM 821 N N . PRO A 1 101 ? 11.172 5.120 -29.645 1.00 96.44 101 PRO A N 1
ATOM 822 C CA . PRO A 1 101 ? 11.476 4.432 -28.395 1.00 96.44 101 PRO A CA 1
ATOM 823 C C . PRO A 1 101 ? 11.050 5.244 -27.171 1.00 96.44 101 PRO A C 1
ATOM 825 O O . PRO A 1 101 ? 11.389 6.420 -27.047 1.00 96.44 101 PRO A O 1
ATOM 828 N N . LEU A 1 102 ? 10.347 4.572 -26.260 1.00 97.25 102 LEU A N 1
ATOM 829 C CA . LEU A 1 102 ? 9.886 5.111 -24.980 1.00 97.25 102 LEU A CA 1
ATOM 830 C C . LEU A 1 102 ? 10.975 5.027 -23.913 1.00 97.25 102 LEU A C 1
ATOM 832 O O . LEU A 1 102 ? 11.129 5.940 -23.108 1.00 97.25 102 LEU A O 1
ATOM 836 N N . PHE A 1 103 ? 11.750 3.945 -23.935 1.00 97.50 103 PHE A N 1
ATOM 837 C CA . PHE A 1 103 ? 12.863 3.728 -23.023 1.00 97.50 103 PHE A CA 1
ATOM 838 C C . PHE A 1 103 ? 14.128 3.453 -23.824 1.00 97.50 103 PHE A C 1
ATOM 840 O O . PHE A 1 103 ? 14.102 2.676 -24.783 1.00 97.50 103 PHE A O 1
ATOM 847 N N . LYS A 1 104 ? 15.225 4.102 -23.428 1.00 95.81 104 LYS A N 1
ATOM 848 C CA . LYS A 1 104 ? 16.559 3.873 -23.977 1.00 95.81 104 LYS A CA 1
ATOM 849 C C . LYS A 1 104 ? 17.539 3.646 -22.839 1.00 95.81 104 LYS A C 1
ATOM 851 O O . LYS A 1 104 ? 17.656 4.516 -21.983 1.00 95.81 104 LYS A O 1
ATOM 856 N N . ASN A 1 105 ? 18.242 2.520 -22.875 1.00 96.44 105 ASN A N 1
ATOM 857 C CA . ASN A 1 105 ? 19.273 2.146 -21.913 1.00 96.44 105 ASN A CA 1
ATOM 858 C C . ASN A 1 105 ? 18.838 2.338 -20.448 1.00 96.44 105 ASN A C 1
ATOM 860 O O . ASN A 1 105 ? 19.500 3.031 -19.678 1.00 96.44 105 ASN A O 1
ATOM 864 N N . VAL A 1 106 ? 17.676 1.785 -20.093 1.00 96.38 106 VAL A N 1
ATOM 865 C CA . VAL A 1 106 ? 17.118 1.914 -18.744 1.00 96.38 106 VAL A CA 1
ATOM 866 C C . VAL A 1 106 ? 17.633 0.798 -17.843 1.00 96.38 106 VAL A C 1
ATOM 868 O O . VAL A 1 106 ? 17.410 -0.382 -18.125 1.00 96.38 106 VAL A O 1
ATOM 871 N N . ASP A 1 107 ? 18.241 1.211 -16.731 1.00 95.31 107 ASP A N 1
ATOM 872 C CA . ASP A 1 107 ? 18.558 0.380 -15.572 1.00 95.31 107 ASP A CA 1
ATOM 873 C C . ASP A 1 107 ? 17.662 0.795 -14.398 1.00 95.31 107 ASP A C 1
ATOM 875 O O . ASP A 1 107 ? 17.680 1.948 -13.965 1.00 95.31 107 ASP A O 1
ATOM 879 N N . PHE A 1 108 ? 16.845 -0.126 -13.889 1.00 93.12 108 PHE A N 1
ATOM 880 C CA . PHE A 1 108 ? 15.889 0.159 -12.818 1.00 93.12 108 PHE A CA 1
ATOM 881 C C . PHE A 1 108 ? 15.656 -1.073 -11.950 1.00 93.12 108 PHE A C 1
ATOM 883 O O . PHE A 1 108 ? 15.209 -2.090 -12.459 1.00 93.12 108 PHE A O 1
ATOM 890 N N . GLY A 1 109 ? 15.914 -0.988 -10.647 1.00 92.38 109 GLY A N 1
ATOM 891 C CA . GLY A 1 109 ? 15.705 -2.086 -9.700 1.00 92.38 109 GLY A CA 1
ATOM 892 C C . GLY A 1 109 ? 14.700 -1.733 -8.609 1.00 92.38 109 GLY A C 1
ATOM 893 O O . GLY A 1 109 ? 14.584 -0.570 -8.225 1.00 92.38 109 GLY A O 1
ATOM 894 N N . ILE A 1 110 ? 14.012 -2.746 -8.085 1.00 92.19 110 ILE A N 1
ATOM 895 C CA . ILE A 1 110 ? 13.208 -2.663 -6.861 1.00 92.19 110 ILE A CA 1
ATOM 896 C C . ILE A 1 110 ? 13.667 -3.720 -5.851 1.00 92.19 110 ILE A C 1
ATOM 898 O O . ILE A 1 110 ? 14.157 -4.788 -6.226 1.00 92.19 110 ILE A O 1
ATOM 902 N N . ASP A 1 111 ? 13.490 -3.415 -4.569 1.00 88.81 111 ASP A N 1
ATOM 903 C CA . ASP A 1 111 ? 13.868 -4.252 -3.427 1.00 88.81 111 ASP A CA 1
ATOM 904 C C . ASP A 1 111 ? 12.680 -4.416 -2.447 1.00 88.81 111 ASP A C 1
ATOM 906 O O . ASP A 1 111 ? 11.655 -3.748 -2.595 1.00 88.81 111 ASP A O 1
ATOM 910 N N . MET A 1 112 ? 12.790 -5.268 -1.414 1.00 85.88 112 MET A N 1
ATOM 911 C CA . MET A 1 112 ? 11.706 -5.546 -0.444 1.00 85.88 112 MET A CA 1
ATOM 912 C C . MET A 1 112 ? 11.264 -4.304 0.341 1.00 85.88 112 MET A C 1
ATOM 914 O O . MET A 1 112 ? 10.210 -4.309 0.978 1.00 85.88 112 MET A O 1
ATOM 918 N N . SER A 1 113 ? 12.094 -3.262 0.350 1.00 84.06 113 SER A N 1
ATOM 919 C CA . SER A 1 113 ? 11.866 -2.014 1.075 1.00 84.06 113 SER A CA 1
ATOM 920 C C . SER A 1 113 ? 11.432 -0.845 0.183 1.00 84.06 113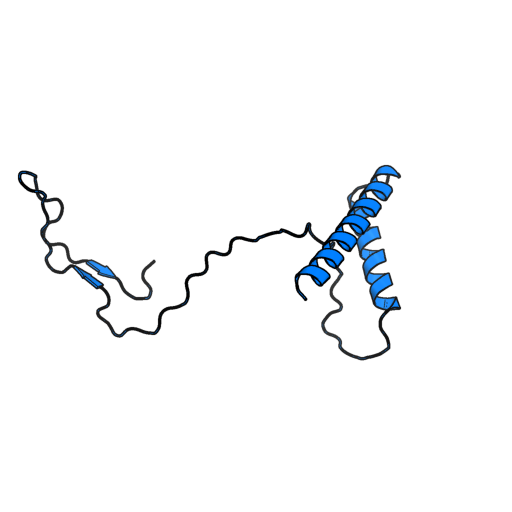 SER A C 1
ATOM 922 O O . SER A 1 113 ? 11.138 0.229 0.712 1.00 84.06 113 SER A O 1
ATOM 924 N N . SER A 1 114 ? 11.362 -1.035 -1.140 1.00 84.88 114 SER A N 1
ATOM 925 C CA . SER A 1 114 ? 10.928 0.000 -2.084 1.00 84.88 114 SER A CA 1
ATOM 926 C C . SER A 1 114 ? 9.473 0.416 -1.818 1.00 84.88 114 SER A C 1
ATOM 928 O O . SER A 1 114 ? 8.613 -0.436 -1.585 1.00 84.88 114 SER A O 1
ATOM 930 N N . ARG A 1 115 ? 9.199 1.727 -1.829 1.00 72.94 115 ARG A N 1
ATOM 931 C CA . ARG A 1 115 ? 7.885 2.331 -1.552 1.00 72.94 115 ARG A CA 1
ATOM 932 C C . ARG A 1 115 ? 7.489 3.331 -2.621 1.00 72.94 115 ARG A C 1
ATOM 934 O O . ARG A 1 115 ? 8.396 4.056 -3.084 1.00 72.94 115 ARG A O 1
#

Sequence (115 aa):
MYVQKRKELVKEYEKQEKRLKEMKASGKSTKVAEKATKEALTRKQQKNQPKKQNDDENGPTELIKRPKEYLVKFHFPNPPPLNPPILGLHNVNFAYSGQPPLFKNVDFGIDMSSR